Protein AF-A0A1I8APY0-F1 (afdb_monomer_lite)

Organism: NCBI:txid37863

InterPro domains:
  IPR013087 Zinc finger C2H2-type [PS00028] (36-57)

pLDDT: mean 82.27, std 16.57, range [38.41, 96.38]

Radius of gyration: 15.45 Å; chains: 1; bounding box: 27×41×43 Å

Secondary structure (DSSP, 8-state):
-----------HHHHHHHHHHHHHEEE-TTT--EEETTT--EESSHHHHHHHIIIIITTGGGS---

Foldseek 3Di:
DDPPPDPCPDDPVNVLLVVLCVQFFDQDPPPRWTAGPPPRDTDPDPVVVSVCCVPPPSCVSVDPDD

Structure (mmCIF, N/CA/C/O backbone):
data_AF-A0A1I8APY0-F1
#
_entry.id   AF-A0A1I8APY0-F1
#
loop_
_atom_site.group_PDB
_atom_site.id
_atom_site.type_symbol
_atom_site.label_atom_id
_atom_site.label_alt_id
_atom_site.label_comp_id
_atom_site.label_asym_id
_atom_site.label_entity_id
_atom_site.label_seq_id
_atom_site.pdbx_PDB_ins_code
_atom_site.Cartn_x
_atom_site.Cartn_y
_atom_site.Cartn_z
_atom_site.occupancy
_atom_site.B_iso_or_equiv
_atom_site.auth_seq_id
_atom_site.auth_comp_id
_atom_site.auth_asym_id
_atom_site.auth_atom_id
_atom_site.pdbx_PDB_model_num
ATOM 1 N N . MET A 1 1 ? 17.994 26.513 31.148 1.00 43.62 1 MET A N 1
ATOM 2 C CA . MET A 1 1 ? 17.314 26.537 29.828 1.00 43.62 1 MET A CA 1
ATOM 3 C C . MET A 1 1 ? 17.181 25.096 29.397 1.00 43.62 1 MET A C 1
ATOM 5 O O . MET A 1 1 ? 17.915 24.595 28.552 1.00 43.62 1 MET A O 1
ATOM 9 N N . ASP A 1 2 ? 16.313 24.411 30.115 1.00 38.41 2 ASP A N 1
ATOM 10 C CA . ASP A 1 2 ? 16.173 22.972 30.106 1.00 38.41 2 ASP A CA 1
ATOM 11 C C . ASP A 1 2 ? 15.390 22.608 28.853 1.00 38.41 2 ASP A C 1
ATOM 13 O O . ASP A 1 2 ? 14.247 23.024 28.659 1.00 38.41 2 ASP A O 1
ATOM 17 N N . LYS A 1 3 ? 16.066 21.919 27.933 1.00 51.62 3 LYS A N 1
ATOM 18 C CA . LYS A 1 3 ? 15.459 21.421 26.705 1.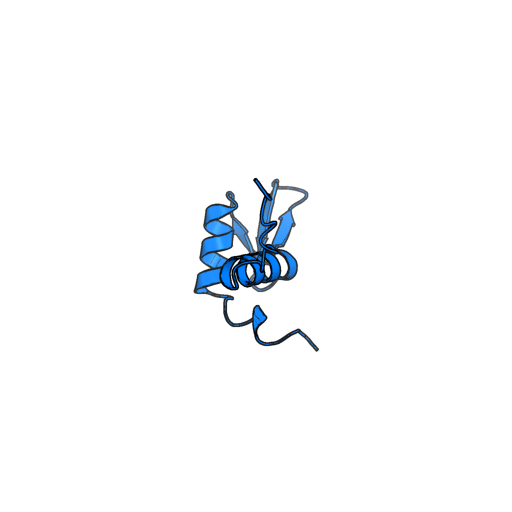00 51.62 3 LYS A CA 1
ATOM 19 C C . LYS A 1 3 ? 14.507 20.303 27.107 1.00 51.62 3 LYS A C 1
ATOM 21 O O . LYS A 1 3 ? 14.939 19.180 27.340 1.00 51.62 3 LYS A O 1
ATOM 26 N N . ILE A 1 4 ? 13.227 20.637 27.222 1.00 57.16 4 ILE A N 1
ATOM 27 C CA . ILE A 1 4 ? 12.144 19.672 27.382 1.00 57.16 4 ILE A CA 1
ATOM 28 C C . ILE A 1 4 ? 12.177 18.780 26.134 1.00 57.16 4 ILE A C 1
ATOM 30 O O . ILE A 1 4 ? 11.759 19.188 25.051 1.00 57.16 4 ILE A O 1
ATOM 34 N N . GLN A 1 5 ? 12.743 17.580 26.265 1.00 53.44 5 GLN A N 1
ATOM 35 C CA . GLN A 1 5 ? 12.569 16.519 25.282 1.00 53.44 5 GLN A CA 1
ATOM 36 C C . GLN A 1 5 ? 11.110 16.075 25.371 1.00 53.44 5 GLN A C 1
ATOM 38 O O . GLN A 1 5 ? 10.732 15.325 26.266 1.00 53.44 5 GLN A O 1
ATOM 43 N N . HIS A 1 6 ? 10.277 16.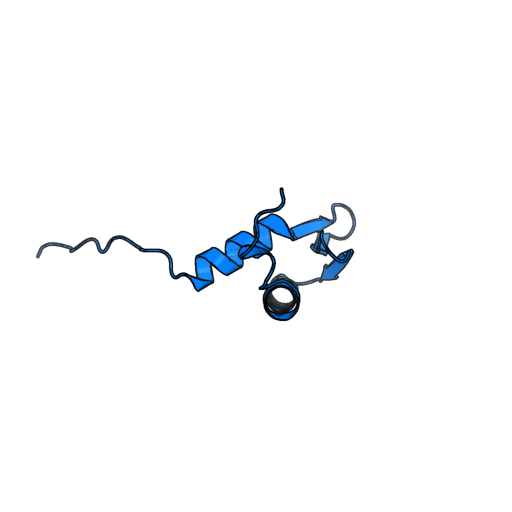585 24.465 1.00 54.78 6 HIS A N 1
ATOM 44 C CA . HIS A 1 6 ? 8.964 16.004 24.224 1.00 54.78 6 HIS A CA 1
ATOM 45 C C . HIS A 1 6 ? 9.177 14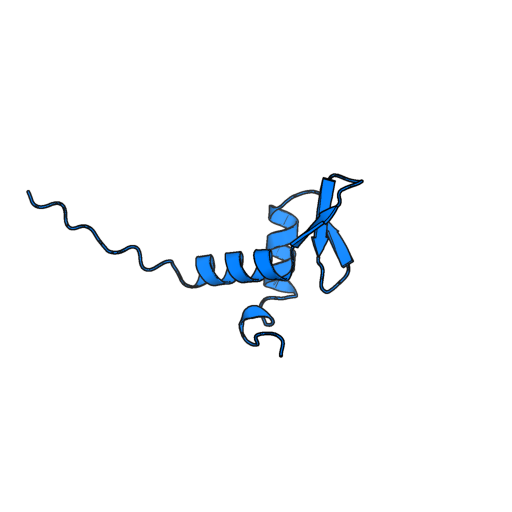.577 23.698 1.00 54.78 6 HIS A C 1
ATOM 47 O O . HIS A 1 6 ? 9.860 14.419 22.682 1.00 54.78 6 HIS A O 1
ATOM 53 N N . PRO A 1 7 ? 8.631 13.537 24.350 1.00 55.53 7 PRO A N 1
ATOM 54 C CA . PRO A 1 7 ? 8.603 12.215 23.749 1.00 55.53 7 PRO A CA 1
ATOM 55 C C . PRO A 1 7 ? 7.757 12.315 22.474 1.00 55.53 7 PRO A C 1
ATOM 57 O O . PRO A 1 7 ? 6.611 12.760 22.526 1.00 55.53 7 PRO A O 1
ATOM 60 N N . GLN A 1 8 ? 8.337 11.969 21.323 1.00 56.16 8 GLN A N 1
ATOM 61 C CA . GLN A 1 8 ? 7.603 11.860 20.064 1.00 56.16 8 GLN A CA 1
ATOM 62 C C . GLN A 1 8 ? 6.623 10.688 20.188 1.00 56.16 8 GLN A C 1
ATOM 64 O O . GLN A 1 8 ? 6.955 9.556 19.854 1.00 56.16 8 GLN A O 1
ATOM 69 N N . ALA A 1 9 ? 5.425 10.943 20.715 1.00 62.38 9 ALA A N 1
ATOM 70 C CA . ALA A 1 9 ? 4.292 10.078 20.439 1.00 62.38 9 ALA A CA 1
ATOM 71 C C . ALA A 1 9 ? 4.045 10.192 18.931 1.00 62.38 9 ALA A C 1
ATOM 73 O O . ALA A 1 9 ? 3.715 11.271 18.440 1.00 62.38 9 ALA A O 1
ATOM 74 N N . GLU A 1 10 ? 4.337 9.129 18.186 1.00 63.56 10 GLU A N 1
ATOM 75 C CA . GLU A 1 10 ? 4.126 9.114 16.743 1.00 63.56 10 GLU A CA 1
ATOM 76 C C . GLU A 1 10 ? 2.643 9.364 16.456 1.00 63.56 10 GLU A C 1
ATOM 78 O O . GLU A 1 10 ? 1.764 8.751 17.064 1.00 63.56 10 GLU A O 1
ATOM 83 N N . GLU A 1 11 ? 2.362 10.316 15.569 1.00 76.50 11 GLU A N 1
ATOM 84 C CA . GLU A 1 11 ? 0.992 10.685 15.240 1.00 76.50 11 GLU A CA 1
ATOM 85 C C . GLU A 1 11 ? 0.220 9.453 14.722 1.00 76.50 11 GLU A C 1
ATOM 87 O O . GLU A 1 11 ? 0.734 8.744 13.850 1.00 76.50 11 GLU A O 1
ATOM 92 N N . PRO A 1 12 ? -1.029 9.204 15.166 1.00 81.19 12 PRO A N 1
ATOM 93 C CA . PRO A 1 12 ? -1.760 7.975 14.836 1.00 81.19 12 PRO A CA 1
ATOM 94 C C . PRO A 1 12 ? -1.871 7.681 13.333 1.00 81.19 12 PRO A C 1
ATOM 96 O O . PRO A 1 12 ? -1.879 6.526 12.908 1.00 81.19 12 PRO A O 1
ATOM 99 N N . TRP A 1 13 ? -1.943 8.729 12.511 1.00 78.12 13 TRP A N 1
ATOM 100 C CA . TRP A 1 13 ? -2.015 8.610 11.056 1.00 78.12 13 TRP A CA 1
ATOM 101 C C . TRP A 1 13 ? -0.670 8.222 10.421 1.00 78.12 13 TRP A C 1
ATOM 103 O O . TRP A 1 13 ? -0.661 7.544 9.395 1.00 78.12 13 TRP A O 1
ATOM 113 N N . VAL A 1 14 ? 0.458 8.603 11.032 1.00 83.12 14 VAL A N 1
ATOM 114 C CA . VAL A 1 14 ? 1.803 8.200 10.593 1.00 83.12 14 VAL A CA 1
ATOM 115 C C . VAL A 1 14 ? 1.987 6.709 10.833 1.00 83.12 14 VAL A C 1
ATOM 117 O O . VAL A 1 14 ? 2.407 5.996 9.923 1.00 83.12 14 VAL A O 1
ATOM 120 N N . THR A 1 15 ? 1.596 6.227 12.015 1.00 87.38 15 THR A N 1
ATOM 121 C CA . THR A 1 15 ? 1.618 4.796 12.336 1.00 87.38 15 THR A CA 1
ATOM 122 C C . THR A 1 15 ? 0.730 4.010 11.376 1.00 87.38 15 THR A C 1
ATOM 124 O O . THR A 1 15 ? 1.206 3.071 10.748 1.00 87.38 15 THR A O 1
ATOM 127 N N . LEU A 1 16 ? -0.522 4.440 11.172 1.00 86.31 16 LEU A N 1
ATOM 128 C CA . LEU A 1 16 ? -1.454 3.791 10.245 1.00 86.31 16 LEU A CA 1
ATOM 129 C C . LEU A 1 16 ? -0.893 3.691 8.820 1.00 86.31 16 LEU A C 1
ATOM 131 O O . LEU A 1 16 ? -0.936 2.622 8.214 1.00 86.31 16 LEU A O 1
ATOM 135 N N . ARG A 1 17 ? -0.353 4.793 8.286 1.00 88.50 17 ARG A N 1
ATOM 136 C CA . ARG A 1 17 ? 0.259 4.814 6.952 1.00 88.50 17 ARG A CA 1
ATOM 137 C C . ARG A 1 17 ? 1.394 3.798 6.858 1.00 88.50 17 ARG A C 1
ATOM 139 O O . ARG A 1 17 ? 1.423 3.015 5.914 1.00 88.50 17 ARG A O 1
ATOM 146 N N . ASN A 1 18 ? 2.310 3.806 7.825 1.00 90.56 18 ASN A N 1
ATOM 147 C CA . ASN A 1 18 ? 3.460 2.906 7.819 1.00 90.56 18 ASN A CA 1
ATOM 148 C C . ASN A 1 18 ? 3.007 1.437 7.889 1.00 90.56 18 ASN A C 1
ATOM 150 O O . ASN A 1 18 ? 3.463 0.634 7.082 1.00 90.56 18 ASN A O 1
ATOM 154 N N . THR A 1 19 ? 2.037 1.110 8.752 1.00 91.00 19 THR A N 1
ATOM 155 C CA . THR A 1 19 ? 1.455 -0.239 8.839 1.00 91.00 19 THR A CA 1
ATOM 156 C C . THR A 1 19 ? 0.846 -0.688 7.512 1.00 91.00 19 THR A C 1
ATOM 158 O O . THR A 1 19 ? 1.087 -1.808 7.068 1.00 91.00 19 THR A O 1
ATOM 161 N N . LEU A 1 20 ? 0.079 0.175 6.839 1.00 91.75 20 LEU A N 1
ATOM 162 C CA . LEU A 1 20 ? -0.512 -0.174 5.545 1.00 91.75 20 LEU A CA 1
ATOM 163 C C . LEU A 1 20 ? 0.560 -0.411 4.476 1.00 91.75 20 LEU A C 1
ATOM 165 O O . LEU A 1 20 ? 0.432 -1.357 3.700 1.00 91.75 20 LEU A O 1
ATOM 169 N N . ILE A 1 21 ? 1.618 0.407 4.445 1.00 93.31 21 ILE A N 1
ATOM 170 C CA . ILE A 1 21 ? 2.745 0.214 3.523 1.00 93.31 21 ILE A CA 1
ATOM 171 C C . ILE A 1 21 ? 3.431 -1.124 3.805 1.00 93.31 21 ILE A C 1
ATOM 173 O O . ILE A 1 21 ? 3.655 -1.884 2.872 1.00 93.31 21 ILE A O 1
ATOM 177 N N . GLU A 1 22 ? 3.729 -1.445 5.063 1.00 92.56 22 GLU A N 1
ATOM 178 C CA . GLU A 1 22 ? 4.372 -2.712 5.433 1.00 92.56 22 GLU A CA 1
ATOM 179 C C . GLU A 1 22 ? 3.531 -3.935 5.050 1.00 92.56 22 GLU A C 1
ATOM 181 O O . GLU A 1 22 ? 4.069 -4.919 4.547 1.00 92.56 22 GLU A O 1
ATOM 186 N N . MET A 1 23 ? 2.213 -3.870 5.246 1.00 90.50 23 MET A N 1
ATOM 187 C CA . MET A 1 23 ? 1.311 -4.975 4.913 1.00 90.50 23 MET A CA 1
ATOM 188 C C . MET A 1 23 ? 1.116 -5.143 3.404 1.00 90.50 23 MET A C 1
ATOM 190 O O . MET A 1 23 ? 1.046 -6.267 2.902 1.00 90.50 23 MET A O 1
ATOM 194 N N . CYS A 1 24 ? 0.984 -4.032 2.681 1.00 94.06 24 CYS A N 1
ATOM 195 C CA . CYS A 1 24 ? 0.500 -4.060 1.308 1.00 94.06 24 CYS A CA 1
ATOM 196 C C . CYS A 1 24 ? 1.615 -3.909 0.272 1.00 94.06 24 CYS A C 1
ATOM 198 O O . CYS A 1 24 ? 1.393 -4.255 -0.880 1.00 94.06 24 CYS A O 1
ATOM 200 N N . LEU A 1 25 ? 2.794 -3.378 0.609 1.00 95.00 25 LEU A N 1
ATOM 201 C CA . LEU A 1 25 ? 3.813 -3.086 -0.399 1.00 95.00 25 LEU A CA 1
ATOM 202 C C . LEU A 1 25 ? 4.603 -4.334 -0.799 1.00 95.00 25 LEU A C 1
ATOM 204 O O . LEU A 1 25 ? 5.393 -4.877 -0.029 1.00 95.00 25 LEU A O 1
ATOM 208 N N . ARG A 1 26 ? 4.494 -4.700 -2.072 1.00 94.75 26 ARG A N 1
ATOM 209 C CA . ARG A 1 26 ? 5.377 -5.627 -2.775 1.00 94.75 26 ARG A CA 1
ATOM 210 C C . ARG A 1 26 ? 6.200 -4.816 -3.779 1.00 94.75 26 ARG A C 1
ATOM 212 O O . ARG A 1 26 ? 5.652 -4.059 -4.569 1.00 94.75 26 ARG A O 1
ATOM 219 N N . LYS A 1 27 ? 7.530 -4.922 -3.751 1.00 88.62 27 LYS A N 1
ATOM 220 C CA . LYS A 1 27 ? 8.380 -4.263 -4.759 1.00 88.62 27 LYS A CA 1
ATOM 221 C C . LYS A 1 27 ? 8.625 -5.221 -5.913 1.00 88.62 27 LYS A C 1
ATOM 223 O O . LYS A 1 27 ? 9.172 -6.303 -5.692 1.00 88.62 27 LYS A O 1
ATOM 228 N N . SER A 1 28 ? 8.263 -4.810 -7.122 1.00 86.69 28 SER A N 1
ATOM 229 C CA . SER A 1 28 ? 8.522 -5.607 -8.315 1.00 86.69 28 SER A CA 1
ATOM 230 C C . SER A 1 28 ? 10.015 -5.611 -8.624 1.00 86.69 28 SER A C 1
ATOM 232 O O . SER A 1 28 ? 10.599 -4.573 -8.933 1.00 86.69 28 SER A O 1
ATOM 234 N N . ALA A 1 29 ? 10.653 -6.781 -8.560 1.00 83.75 29 ALA A N 1
ATOM 235 C CA . ALA A 1 29 ? 12.069 -6.918 -8.910 1.00 83.75 29 ALA A CA 1
ATOM 236 C C . ALA A 1 29 ? 12.326 -6.706 -10.414 1.00 83.75 29 ALA A C 1
ATOM 238 O O . ALA A 1 29 ? 13.463 -6.461 -10.812 1.00 83.75 29 ALA A O 1
ATOM 239 N N . HIS A 1 30 ? 11.281 -6.818 -11.241 1.00 81.62 30 HIS A N 1
ATOM 240 C CA . HIS A 1 30 ? 11.384 -6.717 -12.692 1.00 81.62 30 HIS A CA 1
ATOM 241 C C . HIS A 1 30 ? 11.108 -5.302 -13.209 1.00 81.62 30 HIS A C 1
ATOM 243 O O . HIS A 1 30 ? 11.916 -4.772 -13.967 1.00 81.62 30 HIS A O 1
ATOM 249 N N . SER A 1 31 ? 9.996 -4.684 -12.797 1.00 87.00 31 SER A N 1
ATOM 250 C CA . SER A 1 31 ? 9.605 -3.353 -13.284 1.00 87.00 31 SER A CA 1
ATOM 251 C C . SER A 1 31 ? 10.080 -2.207 -12.387 1.00 87.00 31 SER A C 1
ATOM 253 O O . SER A 1 31 ? 10.130 -1.062 -12.832 1.00 87.00 31 SER A O 1
ATOM 255 N N . GLY A 1 32 ? 10.442 -2.490 -11.130 1.00 88.56 32 GLY A N 1
ATOM 256 C CA . GLY A 1 32 ? 10.717 -1.461 -10.124 1.00 88.56 32 GLY A CA 1
ATOM 257 C C . GLY A 1 32 ? 9.458 -0.766 -9.592 1.00 88.56 32 GLY A C 1
ATOM 258 O O . GLY A 1 32 ? 9.571 0.203 -8.842 1.00 88.56 32 GLY A O 1
ATOM 259 N N . GLU A 1 33 ? 8.270 -1.247 -9.965 1.00 94.19 33 GLU A N 1
ATOM 260 C CA . GLU A 1 33 ? 6.988 -0.707 -9.518 1.00 94.19 33 GLU A CA 1
ATOM 261 C C . GLU A 1 33 ? 6.648 -1.125 -8.082 1.00 94.19 33 GLU A C 1
ATOM 263 O O . GLU A 1 33 ? 7.188 -2.087 -7.518 1.00 94.19 33 GLU A O 1
ATOM 268 N N . LEU A 1 34 ? 5.734 -0.363 -7.487 1.00 95.56 34 LEU A N 1
ATOM 269 C CA . LEU A 1 34 ? 5.138 -0.627 -6.187 1.00 95.56 34 LEU A CA 1
ATOM 270 C C . LEU A 1 34 ? 3.823 -1.364 -6.419 1.00 95.56 34 LEU A C 1
ATOM 272 O O . LEU A 1 34 ? 2.860 -0.786 -6.916 1.00 95.56 34 LEU A O 1
ATOM 276 N N . GLU A 1 35 ? 3.791 -2.641 -6.083 1.00 96.00 35 GLU A N 1
ATOM 277 C CA . GLU A 1 35 ? 2.637 -3.512 -6.264 1.00 96.00 35 GLU A CA 1
ATOM 278 C C . GLU A 1 35 ? 1.918 -3.708 -4.925 1.00 96.00 35 GLU A C 1
ATOM 280 O O . GLU A 1 35 ? 2.550 -3.905 -3.887 1.00 96.00 35 GLU A O 1
ATOM 285 N N . CYS A 1 36 ? 0.588 -3.661 -4.928 1.00 95.31 36 CYS A N 1
ATOM 286 C CA . CYS A 1 36 ? -0.218 -3.982 -3.759 1.00 95.31 36 CYS A CA 1
ATOM 287 C C . CYS A 1 36 ? -0.344 -5.498 -3.609 1.00 95.31 36 CYS A C 1
ATOM 289 O O . CYS A 1 36 ? -0.837 -6.170 -4.505 1.00 95.31 36 CYS A O 1
ATOM 291 N N . SER A 1 37 ? 0.037 -6.051 -2.463 1.00 94.62 37 SER A N 1
ATOM 292 C CA . SER A 1 37 ? -0.005 -7.492 -2.222 1.00 94.62 37 SER A CA 1
ATOM 293 C C . SER A 1 37 ? -1.416 -8.062 -2.042 1.00 94.62 37 SER A C 1
ATOM 295 O O . SER A 1 37 ? -1.591 -9.277 -2.112 1.00 94.62 37 SER A O 1
ATOM 297 N N . VAL A 1 38 ? -2.400 -7.188 -1.801 1.00 93.81 38 VAL A N 1
ATOM 298 C CA . VAL A 1 38 ? -3.793 -7.541 -1.491 1.00 93.81 38 VAL A CA 1
ATOM 299 C C . VAL A 1 38 ? -4.676 -7.556 -2.739 1.00 93.81 38 VAL A C 1
ATOM 301 O O . VAL A 1 38 ? -5.582 -8.378 -2.833 1.00 93.81 38 VAL A O 1
ATOM 304 N N . CYS A 1 39 ? -4.439 -6.645 -3.685 1.00 94.88 39 CYS A N 1
ATOM 305 C CA . CYS A 1 39 ? -5.245 -6.512 -4.905 1.00 94.88 39 CYS A CA 1
ATOM 306 C C . CYS A 1 39 ? -4.426 -6.532 -6.205 1.00 94.88 39 CYS A C 1
ATOM 308 O O . CYS A 1 39 ? -4.988 -6.301 -7.273 1.00 94.88 39 CYS A O 1
ATOM 310 N N . ASP A 1 40 ? -3.115 -6.775 -6.112 1.00 93.12 40 ASP A N 1
ATOM 311 C CA . ASP A 1 40 ? -2.157 -6.905 -7.222 1.00 93.12 40 ASP A CA 1
ATOM 312 C C . ASP A 1 40 ? -2.093 -5.696 -8.181 1.00 93.12 40 ASP A C 1
ATOM 314 O O . ASP A 1 40 ? -1.583 -5.785 -9.297 1.00 93.12 40 ASP A O 1
ATOM 318 N N . MET A 1 41 ? -2.563 -4.526 -7.733 1.00 95.19 41 MET A N 1
ATOM 319 C CA . MET A 1 41 ? -2.443 -3.260 -8.461 1.00 95.19 41 MET A CA 1
ATOM 320 C C . MET A 1 41 ? -1.008 -2.724 -8.408 1.00 95.19 41 MET A C 1
ATOM 322 O O . MET A 1 41 ? -0.426 -2.637 -7.327 1.00 95.19 41 MET A O 1
ATOM 326 N N . ALA A 1 42 ? -0.467 -2.304 -9.553 1.00 95.75 42 ALA A N 1
ATOM 327 C CA . ALA A 1 42 ? 0.874 -1.731 -9.676 1.00 95.75 42 ALA A CA 1
ATOM 328 C C . ALA A 1 42 ? 0.843 -0.203 -9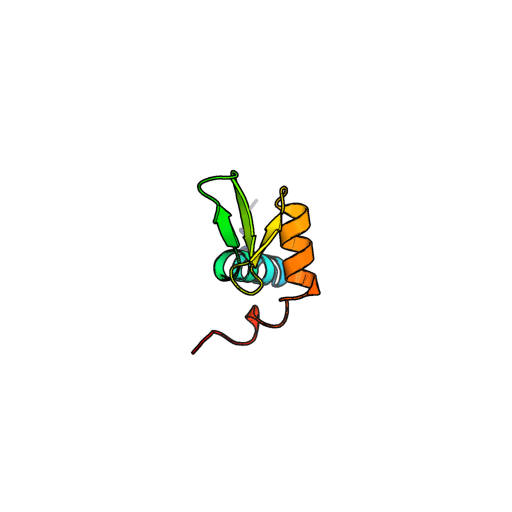.825 1.00 95.75 42 ALA A C 1
ATOM 330 O O . ALA A 1 42 ? -0.014 0.362 -10.508 1.00 95.75 42 ALA A O 1
ATOM 331 N N . PHE A 1 43 ? 1.810 0.467 -9.199 1.00 96.38 43 PHE A N 1
ATOM 332 C CA . PHE A 1 43 ? 1.951 1.918 -9.193 1.00 96.38 43 PHE A CA 1
ATOM 333 C C . PHE A 1 43 ? 3.407 2.314 -9.447 1.00 96.38 43 PHE A C 1
ATOM 335 O O . PHE A 1 43 ? 4.340 1.755 -8.870 1.00 96.38 43 PHE A O 1
ATOM 342 N N . SER A 1 44 ? 3.609 3.346 -10.264 1.00 95.00 44 SER A N 1
ATOM 343 C CA . SER A 1 44 ? 4.944 3.870 -10.582 1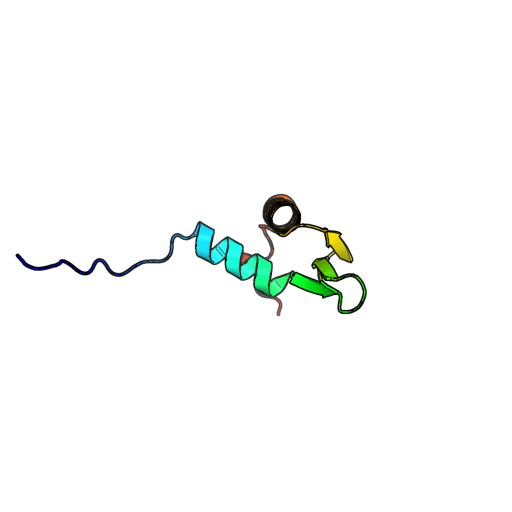.00 95.00 44 SER A CA 1
ATOM 344 C C . SER A 1 44 ? 5.491 4.843 -9.529 1.00 95.00 44 SER A C 1
ATOM 346 O O . SER A 1 44 ? 6.676 5.173 -9.551 1.00 95.00 44 SER A O 1
ATOM 348 N N . ARG A 1 45 ? 4.649 5.328 -8.602 1.00 95.25 45 ARG A N 1
ATOM 349 C CA . ARG A 1 45 ? 5.021 6.312 -7.570 1.00 95.25 45 ARG A CA 1
ATOM 350 C C . ARG A 1 45 ? 4.460 5.934 -6.205 1.00 95.25 45 ARG A C 1
ATOM 352 O O . ARG A 1 45 ? 3.315 5.505 -6.095 1.00 95.25 45 ARG A O 1
ATOM 359 N N . MET A 1 46 ? 5.241 6.209 -5.156 1.00 94.75 46 MET A N 1
ATOM 360 C CA . MET A 1 46 ? 4.836 5.962 -3.763 1.00 94.75 46 MET A CA 1
ATOM 361 C C . MET A 1 46 ? 3.584 6.742 -3.371 1.00 94.75 46 MET A C 1
ATOM 363 O O . MET A 1 46 ? 2.706 6.196 -2.721 1.00 94.75 46 MET A O 1
ATOM 367 N N . PHE A 1 47 ? 3.463 7.992 -3.822 1.00 95.25 47 PHE A N 1
ATOM 368 C CA . PHE A 1 47 ? 2.288 8.814 -3.535 1.00 95.25 47 PHE A CA 1
ATOM 369 C C . PHE A 1 47 ? 0.977 8.177 -4.030 1.00 95.25 47 PHE A C 1
ATOM 371 O O . PHE A 1 47 ? -0.015 8.172 -3.305 1.00 95.25 47 PHE A O 1
ATOM 378 N N . ASP A 1 48 ? 0.973 7.614 -5.245 1.00 96.19 48 ASP A N 1
ATOM 379 C CA . ASP A 1 48 ? -0.225 6.978 -5.809 1.00 96.19 48 ASP A CA 1
ATOM 380 C C . ASP A 1 48 ? -0.567 5.684 -5.057 1.00 96.19 48 ASP A C 1
ATOM 382 O O . ASP A 1 48 ? -1.737 5.413 -4.784 1.00 96.19 48 ASP A O 1
ATOM 386 N N . PHE A 1 49 ? 0.460 4.925 -4.665 1.00 96.38 49 PHE A N 1
ATOM 387 C CA . PHE A 1 49 ? 0.312 3.728 -3.845 1.00 96.38 49 PHE A CA 1
ATOM 388 C C . PHE A 1 49 ? -0.261 4.055 -2.455 1.00 96.38 49 PHE A C 1
ATOM 390 O O . PHE A 1 49 ? -1.251 3.458 -2.045 1.00 96.38 49 PHE A O 1
ATOM 397 N N . GLU A 1 50 ? 0.282 5.049 -1.749 1.00 94.62 50 GLU A N 1
ATOM 398 C CA . GLU A 1 50 ? -0.232 5.489 -0.444 1.00 94.62 50 GLU A CA 1
ATOM 399 C C . GLU A 1 50 ? -1.692 5.955 -0.521 1.00 94.62 50 GLU A C 1
ATOM 401 O O . GLU A 1 50 ? -2.510 5.580 0.322 1.00 94.62 50 GLU A O 1
ATOM 406 N N . LEU A 1 51 ? -2.047 6.733 -1.550 1.00 94.69 51 LEU A N 1
ATOM 407 C CA . LEU A 1 51 ? -3.429 7.156 -1.766 1.00 94.69 51 LEU A CA 1
ATOM 408 C C . LEU A 1 51 ? -4.353 5.952 -1.995 1.00 94.69 51 LEU A C 1
ATOM 410 O O . LEU A 1 51 ? -5.464 5.928 -1.464 1.00 94.69 51 LEU A O 1
ATOM 414 N N . HIS A 1 52 ? -3.900 4.949 -2.749 1.00 95.31 52 HIS A N 1
ATOM 415 C CA . HIS A 1 52 ? -4.625 3.692 -2.916 1.00 95.31 52 HIS A CA 1
ATOM 416 C C . HIS A 1 52 ? -4.841 2.981 -1.569 1.00 95.31 52 HIS A C 1
ATOM 418 O O . HIS A 1 52 ? -5.974 2.610 -1.262 1.00 95.31 52 HIS A O 1
ATOM 424 N N . LEU A 1 53 ? -3.809 2.876 -0.724 1.00 94.25 53 LEU A N 1
ATOM 425 C CA . LEU A 1 53 ? -3.926 2.242 0.593 1.00 94.25 53 LEU A CA 1
ATOM 426 C C . LEU A 1 53 ? -4.942 2.946 1.497 1.00 94.25 53 LEU A C 1
ATOM 428 O O . LEU A 1 53 ? -5.756 2.294 2.147 1.00 94.25 53 LEU A O 1
ATOM 432 N N . ILE A 1 54 ? -4.929 4.279 1.520 1.00 91.06 54 ILE A N 1
ATOM 433 C CA . ILE A 1 54 ? -5.847 5.073 2.347 1.00 91.06 54 ILE A CA 1
ATOM 434 C C . ILE A 1 54 ? -7.295 4.951 1.851 1.00 91.06 54 ILE A C 1
ATOM 436 O O . ILE A 1 54 ? -8.224 4.981 2.656 1.00 91.06 54 ILE A O 1
ATOM 440 N N . ARG A 1 55 ? -7.513 4.824 0.540 1.00 92.56 55 ARG A N 1
ATOM 441 C CA . ARG A 1 55 ? -8.866 4.756 -0.032 1.00 92.56 55 ARG A CA 1
ATOM 442 C C . ARG A 1 55 ? -9.466 3.357 0.034 1.00 92.56 55 ARG A C 1
ATOM 444 O O . ARG A 1 55 ? -10.618 3.214 0.428 1.00 92.56 55 ARG A O 1
ATOM 451 N N . GLU A 1 56 ? -8.674 2.344 -0.294 1.00 93.94 56 GLU A N 1
ATOM 452 C CA . GLU A 1 56 ? -9.172 0.986 -0.526 1.00 93.94 56 GLU A CA 1
ATOM 453 C C . GLU A 1 56 ? -8.813 0.015 0.613 1.00 93.94 56 GLU A C 1
ATOM 455 O O . GLU A 1 56 ? -9.465 -1.015 0.787 1.00 93.94 56 GLU A O 1
ATOM 460 N N . HIS A 1 57 ? -7.791 0.327 1.422 1.00 91.50 57 HIS A N 1
ATOM 461 C CA . HIS A 1 57 ? -7.216 -0.602 2.406 1.00 91.50 57 HIS A CA 1
ATOM 462 C C . HIS A 1 57 ? -7.113 -0.052 3.837 1.00 91.50 57 HIS A C 1
ATOM 464 O O . HIS A 1 57 ? -6.653 -0.764 4.727 1.00 91.50 57 HIS A O 1
ATOM 470 N N . VAL A 1 58 ? -7.626 1.150 4.122 1.00 87.81 58 VAL A N 1
ATOM 471 C CA . VAL A 1 58 ? -7.619 1.764 5.469 1.00 87.81 58 VAL A CA 1
ATOM 472 C C . VAL A 1 58 ? -8.221 0.873 6.569 1.00 87.81 58 VAL A C 1
ATOM 474 O O . VAL A 1 58 ? -7.833 0.965 7.733 1.00 87.81 58 VAL A O 1
ATOM 477 N N . GLY A 1 59 ? -9.141 -0.028 6.212 1.00 83.75 59 GLY A N 1
ATOM 478 C CA . GLY A 1 59 ? -9.740 -0.997 7.135 1.00 83.75 59 GLY A CA 1
ATOM 479 C C . GLY A 1 59 ? -8.835 -2.176 7.519 1.00 83.75 59 GLY A C 1
ATOM 480 O O . GLY A 1 59 ? -9.080 -2.801 8.551 1.00 83.75 59 GLY A O 1
ATOM 481 N N . LEU A 1 60 ? -7.784 -2.469 6.745 1.00 81.31 60 LEU A N 1
ATOM 482 C CA . LEU A 1 60 ? -6.906 -3.623 6.978 1.00 81.31 60 LEU A CA 1
ATOM 483 C C . LEU A 1 60 ? -6.045 -3.452 8.232 1.00 81.31 60 LEU A C 1
ATOM 485 O O . LEU A 1 60 ? -5.883 -4.392 8.999 1.00 81.31 60 LEU A O 1
ATOM 489 N N . ALA A 1 61 ? -5.586 -2.236 8.525 1.00 72.12 61 ALA A N 1
ATOM 490 C CA . ALA A 1 61 ? -4.788 -1.966 9.723 1.00 72.12 61 ALA A CA 1
ATOM 491 C C . ALA A 1 61 ? -5.572 -2.109 11.046 1.00 72.12 61 ALA A C 1
ATOM 493 O O . ALA A 1 61 ? -4.979 -2.094 12.121 1.00 72.12 61 ALA A O 1
ATOM 494 N N . ARG A 1 62 ? -6.907 -2.234 10.992 1.00 67.56 62 ARG A N 1
ATOM 495 C CA . ARG A 1 62 ? -7.760 -2.430 12.180 1.00 67.56 62 ARG A CA 1
ATOM 496 C C . ARG A 1 62 ? -8.005 -3.907 12.503 1.00 67.56 62 ARG A C 1
ATOM 498 O O . ARG A 1 62 ? -8.598 -4.195 13.538 1.00 67.56 62 ARG A O 1
ATOM 505 N N . SER A 1 63 ? -7.549 -4.815 11.639 1.00 57.03 63 SER A N 1
ATOM 506 C CA . SER A 1 63 ? -7.731 -6.261 11.780 1.00 57.03 63 SER A CA 1
ATOM 507 C C . SER A 1 63 ? -6.417 -6.945 11.387 1.00 57.03 63 SER A C 1
ATOM 509 O O . SER A 1 63 ? -6.185 -7.135 10.193 1.00 57.03 63 SER A O 1
ATOM 511 N N . PRO A 1 64 ? -5.513 -7.271 12.330 1.00 46.44 64 PRO A N 1
ATOM 512 C CA . PRO A 1 64 ? -4.322 -8.030 11.972 1.00 46.44 64 PRO A CA 1
ATOM 513 C C . PRO A 1 64 ? -4.754 -9.359 11.327 1.00 46.44 64 PRO A C 1
ATOM 515 O O . PRO A 1 64 ? -5.721 -9.966 11.800 1.00 46.44 64 PRO A O 1
ATOM 518 N N . PRO A 1 65 ? -4.101 -9.800 10.238 1.00 52.25 65 PRO A N 1
ATOM 519 C CA . PRO A 1 65 ? -4.387 -11.104 9.662 1.00 52.25 65 PRO A CA 1
ATOM 520 C C . PRO A 1 65 ? -4.065 -12.189 10.701 1.00 52.25 65 PRO A C 1
ATOM 522 O O . PRO A 1 65 ? -3.035 -12.119 11.374 1.00 52.25 65 PRO A O 1
ATOM 525 N N . PHE A 1 66 ? -5.011 -13.117 10.861 1.00 48.66 66 PHE A N 1
ATOM 526 C CA . PHE A 1 66 ? -4.935 -14.289 11.736 1.00 48.66 66 PHE A CA 1
ATOM 527 C C . PHE A 1 66 ? -3.812 -15.247 11.331 1.00 48.66 66 PHE A C 1
ATOM 529 O O . PHE A 1 66 ? -3.570 -15.381 10.108 1.00 48.66 66 PHE A O 1
#

Sequence (66 aa):
MDKIQHPQAEEPWVTLR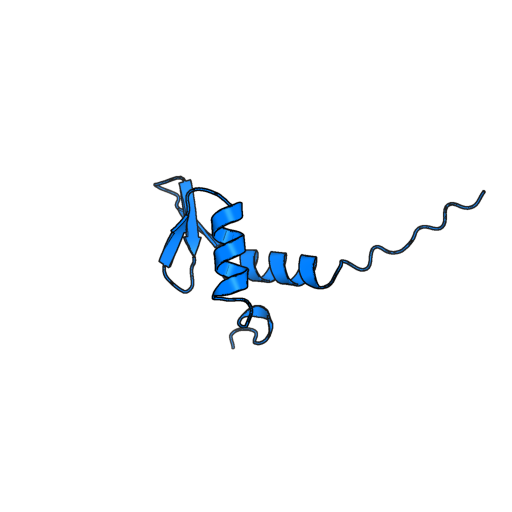NTLIEMCLRKSAHSGELECSVCDMAFSRMFDFELHLIREHVGLARSPPF